Protein AF-A0A7U9T5P0-F1 (afdb_monomer_lite)

Radius of gyration: 18.88 Å; chains: 1; bounding box: 60×36×34 Å

Sequence (79 aa):
MPNKTKNYNQYLSFMIDKSYLSEYISSNSSLNGEPCVKEELSNITQEDEIAAIKYLLDIMRGHDIITEEEYQLVLYKYY

pLDDT: mean 74.56, std 17.96, range [41.0, 97.5]

Structure (mmCIF, N/CA/C/O backbone):
data_AF-A0A7U9T5P0-F1
#
_entry.id   AF-A0A7U9T5P0-F1
#
loop_
_atom_site.group_PDB
_atom_site.id
_atom_site.type_symbol
_atom_site.label_atom_id
_atom_site.label_alt_id
_atom_site.label_comp_id
_atom_site.label_asym_id
_atom_site.label_entity_id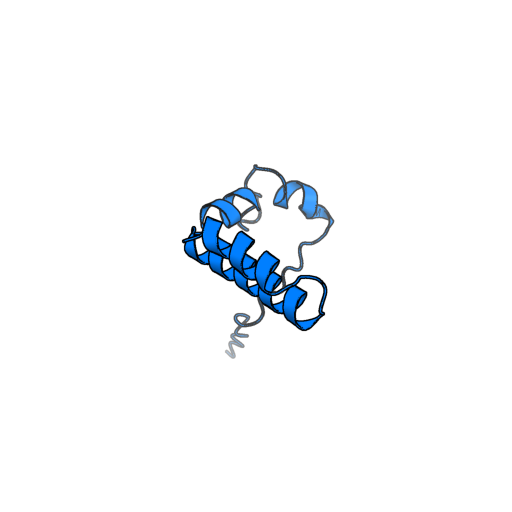
_atom_site.label_seq_id
_atom_site.pdbx_PDB_ins_code
_atom_site.Cartn_x
_atom_site.Cartn_y
_atom_site.Cartn_z
_atom_site.occupancy
_atom_site.B_iso_or_equiv
_atom_site.auth_seq_id
_atom_site.auth_comp_id
_atom_site.auth_asym_id
_atom_site.auth_atom_id
_atom_site.pdbx_PDB_model_num
ATOM 1 N N . MET A 1 1 ? -46.930 9.641 3.419 1.00 41.00 1 MET A N 1
ATOM 2 C CA . MET A 1 1 ? -46.134 8.888 2.417 1.00 41.00 1 MET A CA 1
ATOM 3 C C . MET A 1 1 ? -46.137 9.671 1.108 1.00 41.00 1 MET A C 1
ATOM 5 O O . MET A 1 1 ? -47.162 10.285 0.845 1.00 41.00 1 MET A O 1
ATOM 9 N N . PRO A 1 2 ? -45.039 9.707 0.328 1.00 41.03 2 PRO A N 1
ATOM 10 C CA . PRO A 1 2 ? -44.017 8.668 0.224 1.00 41.03 2 PRO A CA 1
ATOM 11 C C . PRO A 1 2 ? -42.672 9.033 0.869 1.00 41.03 2 PRO A C 1
ATOM 13 O O . PRO A 1 2 ? -42.133 10.118 0.673 1.00 41.03 2 PRO A O 1
ATOM 16 N N . ASN A 1 3 ? -42.134 8.060 1.607 1.00 44.53 3 ASN A N 1
ATOM 17 C CA . ASN A 1 3 ? -40.727 7.970 1.975 1.00 44.53 3 ASN A CA 1
ATOM 18 C C . ASN A 1 3 ? -39.911 7.767 0.697 1.00 44.53 3 ASN A C 1
ATOM 20 O O . ASN A 1 3 ? -40.062 6.748 0.027 1.00 44.53 3 ASN A O 1
ATOM 24 N N . LYS A 1 4 ? -39.030 8.713 0.373 1.00 43.44 4 LYS A N 1
ATOM 25 C CA . LYS A 1 4 ? -37.884 8.440 -0.496 1.00 43.44 4 LYS A CA 1
ATOM 26 C C . LYS A 1 4 ? -36.690 8.192 0.411 1.00 43.44 4 LYS A C 1
ATOM 28 O O . LYS A 1 4 ? -35.920 9.104 0.694 1.00 43.44 4 LYS A O 1
ATOM 33 N N . THR A 1 5 ? -36.564 6.958 0.882 1.00 45.00 5 THR A N 1
ATOM 34 C CA . THR A 1 5 ? -35.307 6.409 1.391 1.00 45.00 5 THR A CA 1
ATOM 35 C C . THR A 1 5 ? -34.304 6.432 0.244 1.00 45.00 5 THR A C 1
ATOM 37 O O . THR A 1 5 ? -34.214 5.505 -0.559 1.00 45.00 5 THR A O 1
ATOM 40 N N . LYS A 1 6 ? -33.590 7.552 0.106 1.00 45.00 6 LYS A N 1
ATOM 41 C CA . LYS A 1 6 ? -32.394 7.603 -0.723 1.00 45.00 6 LYS A CA 1
ATOM 42 C C . LYS A 1 6 ? -31.320 6.841 0.035 1.00 45.00 6 LYS A C 1
ATOM 44 O O . LYS A 1 6 ? -30.891 7.238 1.111 1.00 45.00 6 LYS A O 1
ATOM 49 N N . ASN A 1 7 ? -30.992 5.689 -0.518 1.00 45.34 7 ASN A N 1
ATOM 50 C CA . ASN A 1 7 ? -29.922 4.818 -0.089 1.00 45.34 7 ASN A CA 1
ATOM 51 C C . ASN A 1 7 ? -28.599 5.569 -0.335 1.00 45.34 7 ASN A C 1
ATOM 53 O O . ASN A 1 7 ? -28.116 5.605 -1.461 1.00 45.34 7 ASN A O 1
ATOM 57 N N . TYR A 1 8 ? -28.083 6.263 0.683 1.00 47.44 8 TYR A N 1
ATOM 58 C CA . TYR A 1 8 ? -26.811 7.003 0.622 1.00 47.44 8 TYR A CA 1
ATOM 59 C C . TYR A 1 8 ? -25.592 6.110 0.914 1.00 47.44 8 TYR A C 1
ATOM 61 O O . TYR A 1 8 ? -24.495 6.608 1.125 1.00 47.44 8 TYR A O 1
ATOM 69 N N . ASN A 1 9 ? -25.759 4.787 0.887 1.00 50.44 9 ASN A N 1
ATOM 70 C CA . ASN A 1 9 ? -24.649 3.844 0.921 1.00 50.44 9 ASN A CA 1
ATOM 71 C C . ASN A 1 9 ? -24.308 3.423 -0.504 1.00 50.44 9 ASN A C 1
ATOM 73 O O . ASN A 1 9 ? -25.011 2.575 -1.047 1.00 50.44 9 ASN A O 1
ATOM 77 N N . GLN A 1 10 ? -23.248 3.999 -1.084 1.00 44.06 10 GLN A N 1
ATOM 78 C CA . GLN A 1 10 ? -22.346 3.267 -1.999 1.00 44.06 10 GLN A CA 1
ATOM 79 C C . GLN A 1 10 ? -21.136 4.055 -2.509 1.00 44.06 10 GLN A C 1
ATOM 81 O O . GLN A 1 10 ? -20.293 3.479 -3.186 1.00 44.06 10 GLN A O 1
ATOM 86 N N . TYR A 1 11 ? -20.986 5.324 -2.137 1.00 44.97 11 TYR A N 1
ATOM 87 C CA . TYR A 1 11 ? -19.744 6.048 -2.371 1.00 44.97 11 TYR A CA 1
ATOM 88 C C . TYR A 1 11 ? -19.347 6.716 -1.063 1.00 44.97 11 TYR A C 1
ATOM 90 O O . TYR A 1 11 ? -19.894 7.761 -0.716 1.00 44.97 11 TYR A O 1
ATOM 98 N N . LEU A 1 12 ? -18.422 6.090 -0.327 1.00 49.38 12 LEU A N 1
ATOM 99 C CA . LEU A 1 12 ? -17.642 6.760 0.713 1.00 49.38 12 LEU A CA 1
ATOM 100 C C . LEU A 1 12 ? -16.805 7.842 0.011 1.00 49.38 12 LEU A C 1
ATOM 102 O O . LEU A 1 12 ? -15.646 7.655 -0.347 1.00 49.38 12 LEU A O 1
ATOM 106 N N . SER A 1 13 ? -17.449 8.958 -0.309 1.00 44.78 13 SER A N 1
ATOM 107 C CA . SER A 1 13 ? -16.772 10.170 -0.724 1.00 44.78 13 SER A CA 1
ATOM 108 C C . SER A 1 13 ? -16.232 10.791 0.551 1.00 44.78 13 SER A C 1
ATOM 110 O O . SER A 1 13 ? -17.002 11.339 1.334 1.00 44.78 13 SER A O 1
ATOM 112 N N . PHE A 1 14 ? -14.919 10.708 0.747 1.00 53.97 14 PHE A N 1
ATOM 113 C CA . PHE A 1 14 ? -14.147 11.423 1.766 1.00 53.97 14 PHE A CA 1
ATOM 114 C C . PHE A 1 14 ? -14.180 12.941 1.493 1.00 53.97 14 PHE A C 1
ATOM 116 O O . PHE A 1 14 ? -13.162 13.597 1.290 1.00 53.97 14 PHE A O 1
ATOM 123 N N . MET A 1 15 ? -15.367 13.541 1.422 1.00 55.22 15 MET A N 1
ATOM 124 C CA . MET A 1 15 ? -15.501 14.994 1.411 1.00 55.22 15 MET A CA 1
ATOM 125 C C . MET A 1 15 ? -15.354 15.489 2.846 1.00 55.22 15 MET A C 1
ATOM 127 O O . MET A 1 15 ? -16.330 15.837 3.499 1.00 55.22 15 MET A O 1
ATOM 131 N N . ILE A 1 16 ? -14.111 15.525 3.322 1.00 59.19 16 ILE A N 1
ATOM 132 C CA . ILE A 1 16 ? -13.771 16.270 4.529 1.00 59.19 16 ILE A CA 1
ATOM 133 C C . ILE A 1 16 ? -13.901 17.743 4.155 1.00 59.19 16 ILE A C 1
ATOM 135 O O . ILE A 1 16 ? -13.138 18.264 3.332 1.00 59.19 16 ILE A O 1
ATOM 139 N N . ASP A 1 17 ? -14.896 18.422 4.719 1.00 63.59 17 ASP A N 1
ATOM 140 C CA . ASP A 1 17 ? -14.932 19.877 4.672 1.00 63.59 17 ASP A CA 1
ATOM 141 C C . ASP A 1 17 ? -13.633 20.391 5.315 1.00 63.59 17 ASP A C 1
ATOM 143 O O . ASP A 1 17 ? -13.293 20.052 6.449 1.00 63.59 17 ASP A O 1
ATOM 147 N N . LYS A 1 18 ? -12.865 21.183 4.553 1.00 62.62 18 LYS A N 1
ATOM 148 C CA . LYS A 1 18 ? -11.526 21.657 4.938 1.00 62.62 18 LYS A CA 1
ATOM 149 C C . LYS A 1 18 ? -11.518 22.395 6.274 1.00 62.62 18 LYS A C 1
ATOM 151 O O . LYS A 1 18 ? -10.470 22.452 6.912 1.00 62.62 18 LYS A O 1
ATOM 156 N N . SER A 1 19 ? -12.652 22.959 6.687 1.00 67.94 19 SER A N 1
ATOM 157 C CA . SER A 1 19 ? -12.799 23.598 7.996 1.00 67.94 19 SER A CA 1
ATOM 158 C C . SER A 1 19 ? -12.632 22.620 9.166 1.00 67.94 19 SER A C 1
ATOM 160 O O . SER A 1 19 ? -12.153 2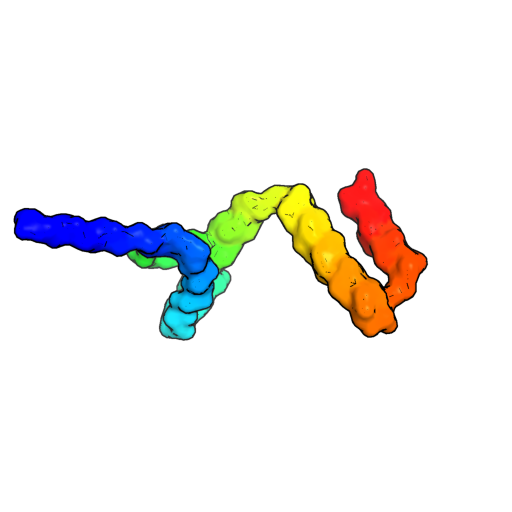3.030 10.220 1.00 67.94 19 SER A O 1
ATOM 162 N N . TYR A 1 20 ? -12.915 21.332 8.956 1.00 67.56 20 TYR A N 1
ATOM 163 C CA . TYR A 1 20 ? -12.779 20.259 9.945 1.00 67.56 20 TYR A CA 1
ATOM 164 C C . TYR A 1 20 ? -11.495 19.444 9.780 1.00 67.56 20 TYR A C 1
ATOM 166 O O . TYR A 1 20 ? -11.258 18.516 10.545 1.00 67.56 20 TYR A O 1
ATOM 174 N N . LEU A 1 21 ? -10.624 19.784 8.821 1.00 72.50 21 LEU A N 1
ATOM 175 C CA . LEU A 1 21 ? -9.388 19.036 8.570 1.00 72.50 21 LEU A CA 1
ATOM 176 C C . LEU A 1 21 ? -8.478 18.985 9.809 1.00 72.50 21 LEU A C 1
ATOM 178 O O . LEU A 1 21 ? -7.851 17.963 10.075 1.00 72.50 21 LEU A O 1
ATOM 182 N N . SER A 1 22 ? -8.408 20.075 10.577 1.00 72.94 22 SER A N 1
ATOM 183 C CA . SER A 1 22 ? -7.626 20.118 11.816 1.00 72.94 22 SER A CA 1
ATOM 184 C C . SER A 1 22 ? -8.190 19.194 12.892 1.00 72.94 22 SER A C 1
ATOM 186 O O . SER A 1 22 ? -7.411 18.595 13.621 1.00 72.94 22 SER A O 1
ATOM 188 N N . GLU A 1 23 ? -9.512 19.058 12.984 1.00 70.38 23 GLU A N 1
ATOM 189 C CA . GLU A 1 23 ? -10.199 18.170 13.928 1.00 70.38 23 GLU A CA 1
ATOM 190 C C . GLU A 1 23 ? -10.097 16.707 13.477 1.00 70.38 23 GLU A C 1
ATOM 192 O O . GLU A 1 23 ? -9.769 15.848 14.284 1.00 70.38 23 GLU A O 1
ATOM 197 N N . TYR A 1 24 ? -10.236 16.447 12.175 1.00 69.00 24 TYR A N 1
ATOM 198 C CA . TYR A 1 24 ? -10.067 15.129 11.561 1.00 69.00 24 TYR A CA 1
ATOM 199 C C . TYR A 1 24 ? -8.647 14.563 11.743 1.00 69.00 24 TYR A C 1
ATOM 201 O O . TYR A 1 24 ? -8.487 13.385 12.060 1.00 69.00 24 TYR A O 1
ATOM 209 N N . ILE A 1 25 ? -7.607 15.396 11.583 1.00 71.94 25 ILE A N 1
ATOM 2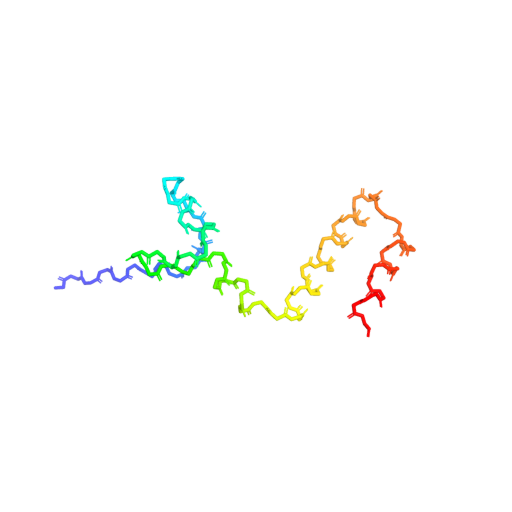10 C CA . ILE A 1 25 ? -6.199 15.002 11.798 1.00 71.94 25 ILE A CA 1
ATOM 211 C C . ILE A 1 25 ? -5.822 15.041 13.291 1.00 71.94 25 ILE A C 1
ATOM 213 O O . ILE A 1 25 ? -4.878 14.373 13.722 1.00 71.94 25 ILE A O 1
ATOM 217 N N . SER A 1 26 ? -6.537 15.822 14.102 1.00 69.69 26 SER A N 1
ATOM 218 C CA . SER A 1 26 ? -6.323 15.863 15.547 1.00 69.69 26 SER A CA 1
ATOM 219 C C . SER A 1 26 ? -6.724 14.531 16.178 1.00 69.69 26 SER A C 1
ATOM 221 O O . SER A 1 26 ? -7.691 13.887 15.793 1.00 69.69 26 SER A O 1
ATOM 223 N N . SER A 1 27 ? -5.995 14.121 17.215 1.00 63.41 27 SER A N 1
ATOM 224 C CA . SER A 1 27 ? -6.324 12.923 18.003 1.00 63.41 27 SER A CA 1
ATOM 225 C C . SER A 1 27 ? -7.578 13.080 18.877 1.00 63.41 27 SER A C 1
ATOM 227 O O . SER A 1 27 ? -7.839 12.214 19.711 1.00 63.41 27 SER A O 1
ATOM 229 N N . ASN A 1 28 ? -8.304 14.191 18.741 1.00 61.69 28 ASN A N 1
ATOM 230 C CA . ASN A 1 28 ? -9.512 14.482 19.493 1.00 61.69 28 ASN A CA 1
ATOM 231 C C . ASN A 1 28 ? -10.711 14.107 18.622 1.00 61.69 28 ASN A C 1
ATOM 233 O O . ASN A 1 28 ? -10.894 14.696 17.561 1.00 61.69 28 ASN A O 1
ATOM 237 N N . SER A 1 29 ? -11.504 13.134 19.075 1.00 57.69 29 SER A N 1
ATOM 238 C CA . SER A 1 29 ? -12.767 12.756 18.436 1.00 57.69 29 SER A CA 1
ATOM 239 C C . SER A 1 29 ? -13.632 13.999 18.239 1.00 57.69 29 SER A C 1
ATOM 241 O O . SER A 1 29 ? -13.843 14.760 19.193 1.00 57.69 29 SER A O 1
ATOM 243 N N . SER A 1 30 ? -14.116 14.213 17.021 1.00 60.97 30 SER A N 1
ATOM 244 C CA . SER A 1 30 ? -14.929 15.380 16.719 1.00 60.97 30 SER A CA 1
ATOM 245 C C . SER A 1 30 ? -16.290 15.322 17.424 1.00 60.97 30 SER A C 1
ATOM 247 O O . SER A 1 30 ? -16.799 14.260 17.792 1.00 60.97 30 SER A O 1
ATOM 249 N N . LEU A 1 31 ? -16.945 16.476 17.554 1.00 59.44 31 LEU A N 1
ATOM 250 C CA . LEU A 1 31 ? -18.347 16.547 17.993 1.00 59.44 31 LEU A CA 1
ATOM 251 C C . LEU A 1 31 ? -19.340 15.971 16.962 1.00 59.44 31 LEU A C 1
ATOM 253 O O . LEU A 1 31 ? -20.519 15.813 17.283 1.00 59.44 31 LEU A O 1
ATOM 257 N N . ASN A 1 32 ? -18.897 15.696 15.728 1.00 64.00 32 ASN A N 1
ATOM 258 C CA . ASN A 1 32 ? -19.765 15.303 14.614 1.00 64.00 32 ASN A CA 1
ATOM 259 C C . ASN A 1 32 ? -19.971 13.776 14.496 1.00 64.00 32 ASN A C 1
ATOM 261 O O . ASN A 1 32 ? -20.823 13.344 13.722 1.00 64.00 32 ASN A O 1
ATOM 265 N N . GLY A 1 33 ? -19.252 12.977 15.296 1.00 62.97 33 GLY A N 1
ATOM 266 C CA . GLY A 1 33 ? -19.386 11.518 15.341 1.00 62.97 33 GLY A CA 1
ATOM 267 C C . GLY A 1 33 ? -18.685 10.764 14.207 1.00 62.97 33 GLY A C 1
ATOM 268 O O . GLY A 1 33 ? -18.801 9.541 14.153 1.00 62.97 33 GLY A O 1
ATOM 269 N N . GLU A 1 34 ? -17.971 11.455 13.315 1.00 66.69 34 GLU A N 1
ATOM 270 C CA . GLU A 1 34 ? -17.069 10.821 12.352 1.00 66.69 34 GLU A CA 1
ATOM 271 C C . GLU A 1 34 ? -15.756 10.431 13.046 1.00 66.69 34 GLU A C 1
ATOM 273 O O . GLU A 1 34 ? -15.208 11.232 13.815 1.00 66.69 34 GLU A O 1
ATOM 278 N N . PRO A 1 35 ? -15.234 9.218 12.792 1.00 66.38 35 PRO A N 1
ATOM 279 C CA . PRO A 1 35 ? -13.967 8.795 13.363 1.00 66.38 35 PRO A CA 1
ATOM 280 C C . PRO A 1 35 ? -12.836 9.690 12.849 1.00 66.38 35 PRO A C 1
ATOM 282 O O . PRO A 1 35 ? -12.732 9.980 11.657 1.00 66.38 35 PRO A O 1
ATOM 285 N N . CYS A 1 36 ? -11.977 10.146 13.759 1.00 72.62 36 CYS A N 1
ATOM 286 C CA . CYS A 1 36 ? -10.771 10.879 13.379 1.00 72.62 36 CYS A CA 1
ATOM 287 C C . CYS A 1 36 ? -9.727 9.916 12.799 1.00 72.62 36 CYS A C 1
ATOM 289 O O . CYS A 1 36 ? -9.799 8.704 13.016 1.00 72.62 36 CYS A O 1
ATOM 291 N N . VAL A 1 37 ? -8.694 10.444 12.133 1.00 73.94 37 VAL A N 1
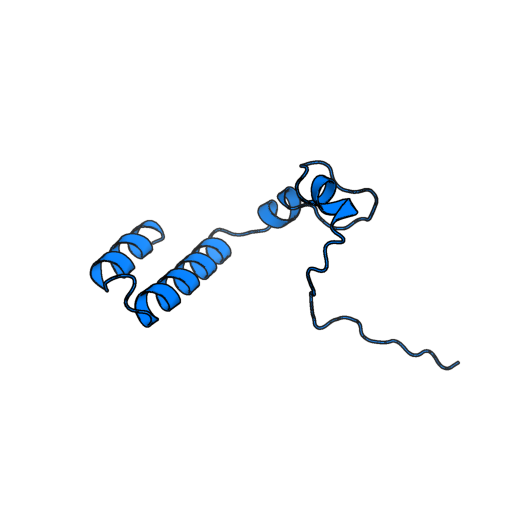ATOM 292 C CA . VAL A 1 37 ? -7.619 9.632 11.525 1.00 73.94 37 VAL A CA 1
ATOM 293 C C . VAL A 1 37 ? -7.056 8.615 12.515 1.00 73.94 37 VAL A C 1
ATOM 295 O O . VAL A 1 37 ? -6.795 7.474 12.160 1.00 73.94 37 VAL A O 1
ATOM 298 N N . LYS A 1 38 ? -6.893 8.994 13.785 1.00 73.56 38 LYS A N 1
ATOM 299 C CA . LYS A 1 38 ? -6.367 8.084 14.807 1.00 73.56 38 LYS A CA 1
ATOM 300 C C . LYS A 1 38 ? -7.288 6.885 15.064 1.00 73.56 38 LYS A C 1
ATOM 302 O O . LYS A 1 38 ? -6.790 5.781 15.264 1.00 73.56 38 LYS A O 1
ATOM 307 N N . GLU A 1 39 ? -8.599 7.098 15.081 1.00 74.19 39 GLU A N 1
ATOM 308 C CA . GLU A 1 39 ? -9.592 6.034 15.256 1.00 74.19 39 GLU A CA 1
ATOM 309 C C . GLU A 1 39 ? -9.703 5.171 13.995 1.00 74.19 39 GLU A C 1
ATOM 311 O O . GLU A 1 39 ? -9.739 3.945 14.099 1.00 74.19 39 GLU A O 1
ATOM 316 N N . GLU A 1 40 ? -9.654 5.774 12.806 1.00 74.62 40 GLU A N 1
ATOM 317 C CA . GLU A 1 40 ? -9.623 5.034 11.538 1.00 74.62 40 GLU A CA 1
ATOM 318 C C . GLU A 1 40 ? -8.377 4.143 11.441 1.00 74.62 40 GLU A C 1
ATOM 320 O O . GLU A 1 40 ? -8.498 2.949 11.176 1.00 74.62 40 GLU A O 1
ATOM 325 N N . LEU A 1 41 ? -7.195 4.686 11.761 1.00 73.88 41 LEU A N 1
ATOM 326 C CA . LEU A 1 41 ? -5.931 3.944 11.791 1.00 73.88 41 LEU A CA 1
ATOM 327 C C . LEU A 1 41 ? -5.927 2.827 12.843 1.00 73.88 41 LEU A C 1
ATOM 329 O O . LEU A 1 41 ? -5.281 1.807 12.637 1.00 73.88 41 LEU A O 1
ATOM 333 N N . SER A 1 42 ? -6.645 2.987 13.961 1.00 77.31 42 SER A N 1
ATOM 334 C CA . SER A 1 42 ? -6.702 1.953 15.007 1.00 77.31 42 SER A CA 1
ATOM 335 C C . SER A 1 42 ? -7.432 0.676 14.579 1.00 77.31 42 SER A C 1
ATOM 337 O O . SER A 1 42 ? -7.229 -0.371 15.191 1.00 77.31 42 SER A O 1
ATOM 339 N N . ASN A 1 43 ? -8.250 0.760 13.527 1.00 81.06 43 ASN A N 1
ATOM 340 C CA . ASN A 1 43 ? -8.978 -0.374 12.964 1.00 81.06 43 ASN A CA 1
ATOM 341 C C . ASN A 1 43 ? -8.251 -1.028 11.780 1.00 81.06 43 ASN A C 1
ATOM 343 O O . ASN A 1 43 ? -8.731 -2.040 11.273 1.00 81.06 43 ASN A O 1
ATOM 347 N N . ILE A 1 44 ? -7.123 -0.465 11.333 1.00 83.94 44 ILE A N 1
ATOM 348 C CA . ILE A 1 44 ? -6.320 -1.034 10.249 1.00 83.94 44 ILE A CA 1
ATOM 349 C C . ILE A 1 44 ? -5.570 -2.246 10.789 1.00 83.94 44 ILE A C 1
ATOM 351 O O . ILE A 1 44 ? -4.830 -2.166 11.772 1.00 83.94 44 ILE A O 1
ATOM 355 N N . THR A 1 45 ? -5.774 -3.386 10.143 1.00 88.06 45 THR A N 1
ATOM 356 C CA . THR A 1 45 ? -5.050 -4.611 10.463 1.00 88.06 45 THR A CA 1
ATOM 357 C C . THR A 1 45 ? -3.709 -4.656 9.735 1.00 88.06 45 THR A C 1
ATOM 359 O O . THR A 1 45 ? -3.495 -3.988 8.724 1.00 88.06 45 THR A O 1
ATOM 362 N N . GLN A 1 46 ? -2.803 -5.514 10.202 1.00 86.62 46 GLN A N 1
ATOM 363 C CA . GLN A 1 46 ? -1.563 -5.791 9.475 1.00 86.62 46 GLN A CA 1
ATOM 364 C C . GLN A 1 46 ? -1.842 -6.318 8.053 1.00 86.62 46 GLN A C 1
ATOM 366 O O . GLN A 1 46 ? -1.093 -6.026 7.127 1.00 86.62 46 GLN A O 1
ATOM 371 N N . GLU A 1 47 ? -2.933 -7.062 7.855 1.00 89.00 47 GLU A N 1
ATOM 372 C CA . GLU A 1 47 ? -3.348 -7.558 6.537 1.00 89.00 47 GLU A CA 1
ATOM 373 C C . GLU A 1 47 ? -3.741 -6.409 5.597 1.00 89.00 47 GLU A C 1
ATOM 375 O O . GLU A 1 47 ? -3.363 -6.423 4.423 1.00 89.00 47 GLU A O 1
ATOM 380 N N . ASP A 1 48 ? -4.422 -5.385 6.119 1.00 87.62 48 ASP A N 1
ATOM 381 C CA . ASP A 1 48 ? -4.774 -4.173 5.372 1.00 87.62 48 ASP A CA 1
ATOM 382 C C . ASP A 1 48 ? -3.522 -3.377 4.968 1.00 87.62 48 ASP A C 1
ATOM 384 O O . ASP A 1 48 ? -3.410 -2.928 3.823 1.00 87.62 48 ASP A O 1
ATOM 388 N N . GLU A 1 49 ? -2.545 -3.245 5.872 1.00 87.25 49 GLU A N 1
ATOM 389 C CA . GLU A 1 49 ? -1.259 -2.602 5.567 1.00 87.25 49 GLU A CA 1
ATOM 390 C C . GLU A 1 49 ? -0.510 -3.351 4.458 1.00 87.25 49 GLU A C 1
ATOM 392 O O . GLU A 1 49 ? -0.038 -2.739 3.496 1.00 87.25 49 GLU A O 1
ATOM 397 N N . ILE A 1 50 ? -0.446 -4.683 4.542 1.00 89.94 50 ILE A N 1
ATOM 398 C CA . ILE A 1 50 ? 0.195 -5.529 3.527 1.00 89.94 50 ILE A CA 1
ATOM 399 C C . ILE A 1 50 ? -0.515 -5.386 2.177 1.00 89.94 50 ILE A C 1
ATOM 401 O O . ILE A 1 50 ? 0.148 -5.266 1.142 1.00 89.94 50 ILE A O 1
ATOM 405 N N . ALA A 1 51 ? -1.850 -5.363 2.169 1.00 89.81 51 ALA A N 1
ATOM 406 C CA . ALA A 1 51 ? -2.638 -5.180 0.956 1.00 89.81 51 ALA A CA 1
ATOM 407 C C . ALA A 1 51 ? -2.357 -3.822 0.293 1.00 89.81 51 ALA A C 1
ATOM 409 O O . ALA A 1 51 ? -2.135 -3.764 -0.920 1.00 89.81 51 ALA A O 1
ATOM 410 N N . ALA A 1 52 ? -2.302 -2.743 1.080 1.00 90.31 52 ALA A N 1
ATOM 411 C CA . ALA A 1 52 ? -1.988 -1.404 0.585 1.00 90.31 52 ALA A CA 1
ATOM 412 C C . ALA A 1 52 ? -0.563 -1.318 0.015 1.00 90.31 52 ALA A C 1
ATOM 414 O O . ALA A 1 52 ? -0.352 -0.762 -1.065 1.00 90.31 52 ALA A O 1
ATOM 415 N N . ILE A 1 53 ? 0.415 -1.907 0.705 1.00 91.56 53 ILE A N 1
ATOM 416 C CA . ILE A 1 53 ? 1.815 -1.920 0.267 1.00 91.56 53 ILE A CA 1
ATOM 417 C C . ILE A 1 53 ? 1.970 -2.711 -1.026 1.00 91.56 53 ILE A C 1
ATOM 419 O O . ILE A 1 53 ? 2.598 -2.223 -1.965 1.00 91.56 53 ILE A O 1
ATOM 423 N N . LYS A 1 54 ? 1.354 -3.892 -1.122 1.00 93.12 54 LYS A N 1
ATOM 424 C CA . LYS A 1 54 ? 1.380 -4.699 -2.345 1.00 93.12 54 LYS A CA 1
ATOM 425 C C . LYS A 1 54 ? 0.768 -3.951 -3.528 1.00 93.12 54 LYS A C 1
ATOM 427 O O . LYS A 1 54 ? 1.373 -3.922 -4.592 1.00 93.12 54 LYS A O 1
ATOM 432 N N . TYR A 1 55 ? -0.369 -3.287 -3.327 1.00 94.81 55 TYR A N 1
ATOM 433 C CA . TYR A 1 55 ? -1.006 -2.471 -4.363 1.00 94.81 55 TYR A CA 1
ATOM 434 C C . TYR A 1 55 ? -0.087 -1.350 -4.874 1.00 94.81 55 TYR A C 1
ATOM 436 O O . TYR A 1 55 ? 0.049 -1.158 -6.082 1.00 94.81 55 TYR A O 1
ATOM 444 N N . LEU A 1 56 ? 0.581 -0.628 -3.969 1.00 95.25 56 LEU A N 1
ATOM 445 C CA . LEU A 1 56 ? 1.536 0.416 -4.347 1.00 95.25 56 LEU A CA 1
ATOM 446 C C . LEU A 1 56 ? 2.733 -0.159 -5.111 1.00 95.25 56 LEU A C 1
ATOM 448 O O . LEU A 1 56 ? 3.125 0.393 -6.137 1.00 95.25 56 LEU A O 1
ATOM 452 N N . LEU A 1 57 ? 3.283 -1.279 -4.645 1.00 95.06 57 LEU A N 1
ATOM 453 C CA . LEU A 1 57 ? 4.393 -1.963 -5.302 1.00 95.06 57 LEU A CA 1
ATOM 454 C C . LEU A 1 57 ? 4.014 -2.471 -6.702 1.00 95.06 57 LEU A C 1
ATOM 456 O O . LEU A 1 57 ? 4.806 -2.316 -7.630 1.00 95.06 57 LEU A O 1
ATOM 460 N N . ASP A 1 58 ? 2.805 -3.009 -6.877 1.00 94.94 58 ASP A N 1
ATOM 461 C CA . ASP A 1 58 ? 2.282 -3.454 -8.174 1.00 94.94 58 ASP A CA 1
ATOM 462 C C . ASP A 1 58 ? 2.180 -2.287 -9.167 1.00 94.94 58 ASP A C 1
ATOM 464 O O . ASP A 1 58 ? 2.597 -2.416 -10.320 1.00 94.94 58 ASP A O 1
ATOM 468 N N . ILE A 1 59 ? 1.691 -1.122 -8.721 1.00 96.38 59 ILE A N 1
ATOM 469 C CA . ILE A 1 59 ? 1.658 0.104 -9.536 1.00 96.38 59 ILE A CA 1
ATOM 470 C C . ILE A 1 59 ? 3.075 0.535 -9.903 1.00 96.38 59 ILE A C 1
ATOM 472 O O . ILE A 1 59 ? 3.364 0.771 -11.075 1.00 96.38 59 ILE A O 1
ATOM 476 N N . MET A 1 60 ? 3.969 0.644 -8.919 1.00 96.69 60 MET A N 1
ATOM 477 C CA . MET A 1 60 ? 5.341 1.098 -9.151 1.00 96.69 60 MET A CA 1
ATOM 478 C C . MET A 1 60 ? 6.072 0.184 -10.135 1.00 96.69 60 MET A C 1
ATOM 480 O O . MET A 1 60 ? 6.741 0.676 -11.042 1.00 96.69 60 MET A O 1
ATOM 484 N N . ARG A 1 61 ? 5.895 -1.132 -10.006 1.00 95.50 61 ARG A N 1
ATOM 485 C CA . ARG A 1 61 ? 6.437 -2.120 -10.939 1.00 95.50 61 ARG A CA 1
ATOM 486 C C . ARG A 1 61 ? 5.809 -1.990 -12.327 1.00 95.50 61 ARG A C 1
ATOM 488 O O . ARG A 1 61 ? 6.529 -2.007 -13.315 1.00 95.50 61 ARG A O 1
ATOM 495 N N . GLY A 1 62 ? 4.487 -1.837 -12.416 1.00 95.06 62 GLY A N 1
ATOM 496 C CA . GLY A 1 62 ? 3.774 -1.669 -13.689 1.00 95.06 62 GLY A CA 1
ATOM 497 C C . GLY A 1 62 ? 4.139 -0.388 -14.448 1.00 95.06 62 GLY A C 1
ATOM 498 O O . GLY A 1 62 ? 3.914 -0.306 -15.653 1.00 95.06 62 GLY A O 1
ATOM 499 N N . HIS A 1 63 ? 4.715 0.593 -13.752 1.00 97.12 63 HIS A N 1
ATOM 500 C CA . HIS A 1 63 ? 5.239 1.835 -14.316 1.00 97.12 63 HIS A CA 1
ATOM 501 C C . HIS A 1 63 ? 6.773 1.858 -14.439 1.00 97.12 63 HIS A C 1
ATOM 503 O O . HIS A 1 63 ? 7.333 2.932 -14.651 1.00 97.12 63 HIS A O 1
ATOM 509 N N . ASP A 1 64 ? 7.446 0.711 -14.292 1.00 95.19 64 ASP A N 1
ATOM 510 C CA . ASP A 1 64 ? 8.909 0.573 -14.363 1.00 95.19 64 ASP A CA 1
ATOM 511 C C . ASP A 1 64 ? 9.673 1.511 -13.398 1.00 95.19 64 ASP A C 1
ATOM 513 O O . ASP A 1 64 ? 10.815 1.897 -13.647 1.00 95.19 64 ASP A O 1
ATOM 517 N N . ILE A 1 65 ? 9.043 1.897 -12.280 1.00 97.50 65 ILE A N 1
ATOM 518 C CA . ILE A 1 65 ? 9.653 2.736 -11.232 1.00 97.50 65 ILE A CA 1
ATOM 519 C C . ILE A 1 65 ? 10.595 1.899 -10.362 1.00 97.50 65 ILE A C 1
ATOM 521 O O . ILE A 1 65 ? 11.606 2.410 -9.885 1.00 97.50 65 ILE A O 1
ATOM 525 N N . ILE A 1 66 ? 10.249 0.627 -10.148 1.00 96.50 66 ILE A N 1
ATOM 526 C CA . ILE A 1 66 ? 11.039 -0.341 -9.381 1.00 96.50 66 ILE A CA 1
ATOM 527 C C . ILE A 1 66 ? 11.241 -1.618 -10.187 1.00 96.50 66 ILE A C 1
ATOM 529 O O . ILE A 1 66 ? 10.400 -2.010 -10.999 1.00 96.50 66 ILE A O 1
ATOM 533 N N . THR A 1 67 ? 12.352 -2.286 -9.919 1.00 95.94 67 THR A N 1
ATOM 534 C CA . THR A 1 67 ? 12.689 -3.597 -10.471 1.00 95.94 67 THR A CA 1
ATOM 535 C C . THR A 1 67 ? 11.958 -4.728 -9.741 1.00 95.94 67 THR A C 1
ATOM 537 O O . THR A 1 67 ? 11.450 -4.561 -8.631 1.00 95.94 67 THR A O 1
ATOM 540 N N . GLU A 1 68 ? 11.945 -5.924 -10.342 1.00 93.81 68 GLU A N 1
ATOM 541 C CA . GLU A 1 68 ? 11.416 -7.125 -9.678 1.00 93.81 68 GLU A CA 1
ATOM 542 C C . GLU A 1 68 ? 12.181 -7.462 -8.392 1.00 93.81 68 GLU A C 1
ATOM 544 O O . GLU A 1 68 ? 11.591 -7.901 -7.408 1.00 93.81 68 GLU A O 1
ATOM 549 N N . GLU A 1 69 ? 13.492 -7.230 -8.378 1.00 95.31 69 GLU A N 1
ATOM 550 C CA . GLU A 1 69 ? 14.337 -7.489 -7.212 1.00 95.31 69 GLU A CA 1
ATOM 551 C C . GLU A 1 69 ? 13.961 -6.567 -6.044 1.00 95.31 69 GLU A C 1
ATOM 553 O O . GLU A 1 69 ? 13.807 -7.028 -4.912 1.00 95.31 69 GLU A O 1
ATOM 558 N N . GLU A 1 70 ? 13.729 -5.281 -6.319 1.00 94.75 70 GLU A N 1
ATOM 559 C CA . GLU A 1 70 ? 13.267 -4.305 -5.326 1.00 94.75 70 GLU A CA 1
ATOM 560 C C . GLU A 1 70 ? 11.849 -4.618 -4.834 1.00 94.75 70 GLU A C 1
ATOM 562 O O . GLU A 1 70 ? 11.588 -4.553 -3.632 1.00 94.75 70 GLU A O 1
ATOM 567 N N . TYR A 1 71 ? 10.952 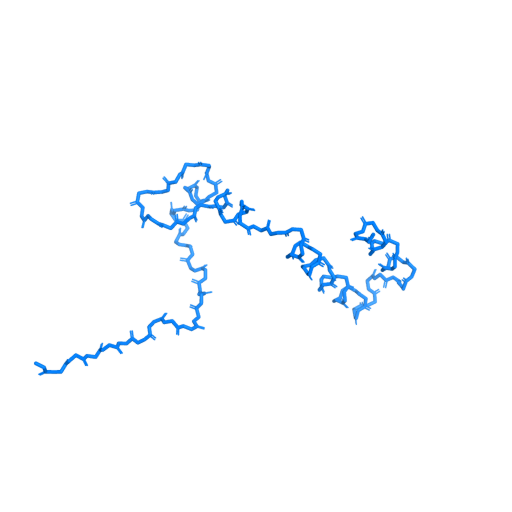-5.024 -5.738 1.00 94.06 71 TYR A N 1
ATOM 568 C CA . TYR A 1 71 ? 9.597 -5.468 -5.406 1.00 94.06 71 TYR A CA 1
ATOM 569 C C . TYR A 1 71 ? 9.614 -6.633 -4.400 1.00 94.06 71 TYR A C 1
ATOM 571 O O . TYR A 1 71 ? 8.985 -6.555 -3.340 1.00 94.06 71 TYR A O 1
ATOM 579 N N . GLN A 1 72 ? 10.387 -7.687 -4.682 1.00 92.50 72 GLN A N 1
ATOM 580 C CA . GLN A 1 72 ? 10.497 -8.857 -3.803 1.00 92.50 72 GLN A CA 1
ATOM 581 C C . GLN A 1 72 ? 11.187 -8.527 -2.474 1.00 92.50 72 GLN A C 1
ATOM 583 O O . GLN A 1 72 ? 10.773 -9.026 -1.427 1.00 92.50 72 GLN A O 1
ATOM 588 N N . LEU A 1 73 ? 12.205 -7.660 -2.484 1.00 94.00 73 LEU A N 1
ATOM 589 C CA . LEU A 1 73 ? 12.919 -7.253 -1.271 1.00 94.00 73 LEU A CA 1
ATOM 590 C C . LEU A 1 73 ? 12.009 -6.507 -0.292 1.00 94.00 73 LEU A C 1
ATOM 592 O O . LEU A 1 73 ? 12.109 -6.716 0.920 1.00 94.00 73 LEU A O 1
ATOM 596 N N . VAL A 1 74 ? 11.124 -5.642 -0.796 1.00 89.31 74 VAL A N 1
ATOM 597 C CA . VAL A 1 74 ? 10.142 -4.953 0.051 1.00 89.31 74 VAL A CA 1
ATOM 598 C C . VAL A 1 74 ? 9.098 -5.942 0.553 1.00 89.31 74 VAL A C 1
ATOM 600 O O . VAL A 1 74 ? 8.856 -5.976 1.756 1.00 89.31 74 VAL A O 1
ATOM 603 N N . LEU A 1 75 ? 8.536 -6.786 -0.317 1.00 87.25 75 LEU A N 1
ATOM 604 C CA . LEU A 1 75 ? 7.528 -7.772 0.082 1.00 87.25 75 LEU A CA 1
ATOM 605 C C . LEU A 1 75 ? 8.023 -8.762 1.133 1.00 87.25 75 LEU A C 1
ATOM 607 O O . LEU A 1 75 ? 7.274 -9.081 2.049 1.00 87.25 75 LEU A O 1
ATOM 611 N N . TYR A 1 76 ? 9.275 -9.214 1.051 1.00 88.31 76 TYR A N 1
ATOM 612 C CA . TYR A 1 76 ? 9.845 -10.160 2.014 1.00 88.31 76 TYR A CA 1
ATOM 613 C C . TYR A 1 76 ? 9.874 -9.620 3.452 1.00 88.31 76 TYR A C 1
ATOM 615 O O . TYR A 1 76 ? 9.910 -10.397 4.394 1.00 88.31 76 TYR A O 1
ATOM 623 N N . LYS A 1 77 ? 9.830 -8.298 3.659 1.00 84.69 77 LYS A N 1
ATOM 624 C CA . LYS A 1 77 ? 9.746 -7.714 5.012 1.00 84.69 77 LYS A CA 1
ATOM 625 C C . LYS A 1 7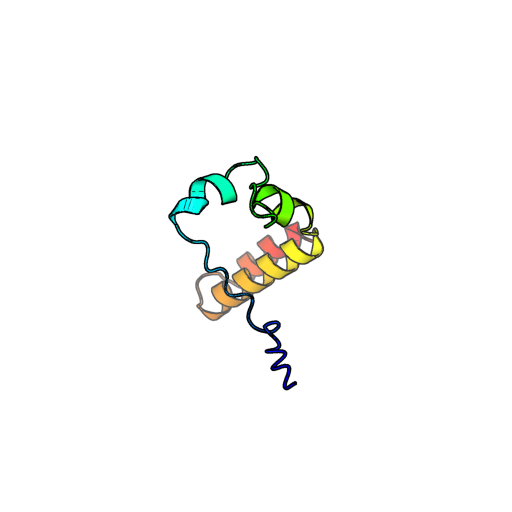7 ? 8.375 -7.888 5.669 1.00 84.69 77 LYS A C 1
ATOM 627 O O . LYS A 1 77 ? 8.249 -7.620 6.860 1.00 84.69 77 LYS A O 1
ATOM 632 N N . TYR A 1 78 ? 7.370 -8.280 4.891 1.00 77.81 78 TYR A N 1
ATOM 633 C CA . TYR A 1 78 ? 5.979 -8.410 5.313 1.00 77.81 78 TYR A CA 1
ATOM 634 C C . TYR A 1 78 ? 5.491 -9.868 5.357 1.00 77.81 78 TYR A C 1
ATOM 636 O O . TYR A 1 78 ? 4.340 -10.098 5.728 1.00 77.81 78 TYR A O 1
ATOM 644 N N . TYR A 1 79 ? 6.354 -10.827 5.003 1.00 68.25 79 TYR A N 1
ATOM 645 C CA . TYR A 1 79 ? 6.151 -12.273 5.154 1.00 68.25 79 TYR A CA 1
ATOM 646 C C . TYR A 1 79 ? 7.039 -12.820 6.275 1.00 68.25 79 TYR A C 1
ATOM 648 O O . TYR A 1 79 ? 6.589 -13.768 6.955 1.00 68.25 79 TYR A O 1
#

Secondary structure (DSSP, 8-state):
---------S-------GGGHHHHHSSSPPTT-PPPHHHHHHT--HHHHHHHHHHHHHHHHHTTSS-HHHHHHHHGGG-

Foldseek 3Di:
DDDPPPPPPDDPPPPDPPVCVCVLQDPHQDPVNDHHPVRVVVPQDLVNVLVVLLVVLVVCVVVVVDDPVVSVVVNVVSD